Protein AF-A0A9E4D9Z9-F1 (afdb_monomer_lite)

Radius of gyration: 14.0 Å; chains: 1; bounding box: 27×26×38 Å

Sequence (64 aa):
ALSCDGCAEGIEATITRMASDPQYTPPIIYSRDERHRMVFRAEARLAAGTGLLPGQPVTLERPQ

Foldseek 3Di:
DKDFDPWDPPWDKAFPDKDPAFDDDQDPDDDPVCPPDRHIDTDIDTDPP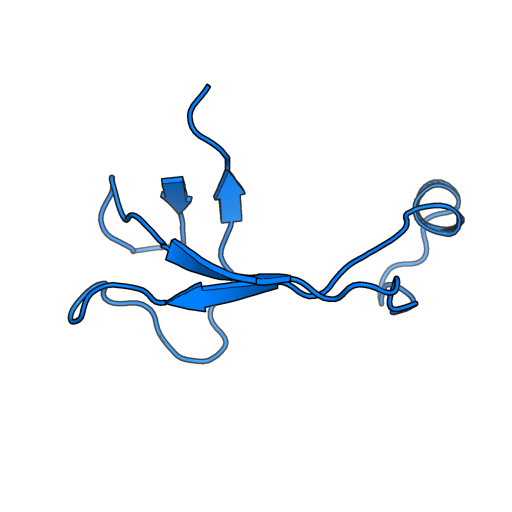RPDDPPGDMDDDDDD

Secondary structure (DSSP, 8-state):
-EE-TTPPTTB-EEEEEE-SS------SS--TTGGG-----EEEEE-TT--PPTT---EE----

Structure (mmCIF, N/CA/C/O backbone):
data_AF-A0A9E4D9Z9-F1
#
_entry.id   AF-A0A9E4D9Z9-F1
#
loop_
_atom_site.group_PDB
_atom_site.id
_atom_site.type_symbol
_atom_site.label_atom_id
_atom_site.label_alt_id
_atom_site.label_comp_id
_atom_site.label_asym_id
_atom_site.label_entity_id
_atom_site.label_seq_id
_atom_site.pdbx_PDB_ins_code
_atom_site.Cartn_x
_atom_site.Cartn_y
_atom_site.Cartn_z
_atom_site.occupancy
_atom_site.B_iso_or_equiv
_atom_site.auth_seq_id
_atom_site.auth_comp_id
_atom_site.auth_asym_id
_atom_site.auth_atom_id
_atom_site.pdbx_PDB_model_num
ATOM 1 N N . ALA A 1 1 ? -8.253 4.757 0.220 1.00 83.69 1 ALA A N 1
ATOM 2 C CA . ALA A 1 1 ? -8.842 3.659 0.996 1.00 83.69 1 ALA A CA 1
ATOM 3 C C . ALA A 1 1 ? -8.008 2.398 0.814 1.00 83.69 1 ALA A C 1
ATOM 5 O O . ALA A 1 1 ? -7.510 2.161 -0.286 1.00 83.69 1 ALA A O 1
ATOM 6 N N . LEU A 1 2 ? -7.832 1.632 1.889 1.00 88.44 2 LEU A N 1
ATOM 7 C CA . LEU A 1 2 ? -7.286 0.278 1.863 1.00 88.44 2 LEU A CA 1
ATOM 8 C C . LEU A 1 2 ? -8.435 -0.724 2.003 1.00 88.44 2 LEU A C 1
ATOM 10 O O . LEU A 1 2 ? -9.302 -0.542 2.857 1.00 88.44 2 LEU A O 1
ATOM 14 N N . SER A 1 3 ? -8.408 -1.786 1.203 1.00 88.38 3 SER A N 1
ATOM 15 C CA . SER A 1 3 ? -9.296 -2.941 1.343 1.00 88.38 3 SER A CA 1
ATOM 16 C C . SER A 1 3 ? -8.500 -4.247 1.366 1.00 88.38 3 SER A C 1
ATOM 18 O O . SER A 1 3 ? -7.444 -4.373 0.741 1.00 88.38 3 SER A O 1
ATOM 20 N N . CYS A 1 4 ? -8.991 -5.219 2.129 1.00 87.56 4 CYS A N 1
ATOM 21 C CA . CYS A 1 4 ? -8.454 -6.575 2.195 1.00 87.56 4 CYS A CA 1
ATOM 22 C C . CYS A 1 4 ? -9.510 -7.558 2.683 1.00 87.56 4 CYS A C 1
ATOM 24 O O . CYS A 1 4 ? -10.481 -7.170 3.336 1.00 87.56 4 CYS A O 1
ATOM 26 N N . ASP A 1 5 ? -9.298 -8.835 2.376 1.00 86.25 5 ASP A N 1
ATOM 27 C CA . ASP A 1 5 ? -10.222 -9.904 2.740 1.00 86.25 5 ASP A CA 1
ATOM 28 C C . ASP A 1 5 ? -10.333 -10.029 4.270 1.00 86.25 5 ASP A C 1
ATOM 30 O O . ASP A 1 5 ? -9.387 -10.429 4.946 1.00 86.25 5 ASP A O 1
ATOM 34 N N . GLY A 1 6 ? -11.497 -9.675 4.824 1.00 82.75 6 GLY A N 1
ATOM 35 C CA . GLY A 1 6 ? -11.779 -9.747 6.265 1.00 82.75 6 GLY A CA 1
ATOM 36 C C . GLY A 1 6 ? -11.347 -8.528 7.089 1.00 82.75 6 GLY A C 1
ATOM 37 O O . GLY A 1 6 ? -11.470 -8.551 8.312 1.00 82.75 6 GLY A O 1
ATOM 38 N N . CYS A 1 7 ? -10.862 -7.464 6.449 1.00 83.44 7 CYS A N 1
ATOM 39 C CA . CYS A 1 7 ? -10.518 -6.214 7.122 1.00 83.44 7 CYS A CA 1
ATOM 40 C C . CYS A 1 7 ? -11.745 -5.317 7.328 1.00 83.44 7 CYS A C 1
ATOM 42 O O . CYS A 1 7 ? -12.714 -5.390 6.574 1.00 83.44 7 CYS A O 1
ATOM 44 N N . ALA A 1 8 ? -11.691 -4.438 8.332 1.00 81.00 8 ALA A N 1
ATOM 45 C CA . ALA A 1 8 ? -12.716 -3.414 8.514 1.00 81.00 8 ALA A CA 1
ATOM 46 C C . ALA A 1 8 ? -12.755 -2.452 7.311 1.00 81.00 8 ALA A C 1
ATOM 48 O O . ALA A 1 8 ? -11.729 -2.168 6.692 1.00 81.00 8 ALA A O 1
ATOM 49 N N . GLU A 1 9 ? -13.937 -1.929 6.991 1.00 82.62 9 GLU A N 1
ATOM 50 C CA . GLU A 1 9 ? -14.072 -0.896 5.963 1.00 82.62 9 GLU A CA 1
ATOM 51 C C . GLU A 1 9 ? -13.510 0.450 6.442 1.00 82.62 9 GLU A C 1
ATOM 53 O O . GLU A 1 9 ? -13.403 0.718 7.640 1.00 82.62 9 GLU A O 1
ATOM 58 N N . GLY A 1 10 ? -13.151 1.317 5.492 1.00 84.00 10 GLY A N 1
ATOM 59 C CA . GLY A 1 10 ? -12.697 2.676 5.798 1.00 84.00 10 GLY A CA 1
ATOM 60 C C . GLY A 1 10 ? -11.278 2.764 6.365 1.00 84.00 10 GLY A C 1
ATOM 61 O O . GLY A 1 10 ? -10.926 3.776 6.963 1.00 84.00 10 GLY A O 1
ATOM 62 N N . ILE A 1 11 ? -10.443 1.735 6.180 1.00 87.50 11 ILE A N 1
ATOM 63 C CA . ILE A 1 11 ? -9.040 1.801 6.598 1.00 87.50 11 ILE A CA 1
ATOM 64 C C . ILE A 1 11 ? -8.297 2.825 5.736 1.00 87.50 11 ILE A C 1
ATOM 66 O O . ILE A 1 11 ? -8.250 2.741 4.502 1.00 87.50 11 ILE A O 1
ATOM 70 N N . GLU A 1 12 ? -7.666 3.778 6.410 1.00 88.19 12 GLU A N 1
ATOM 71 C CA . GLU A 1 12 ? -6.784 4.759 5.795 1.0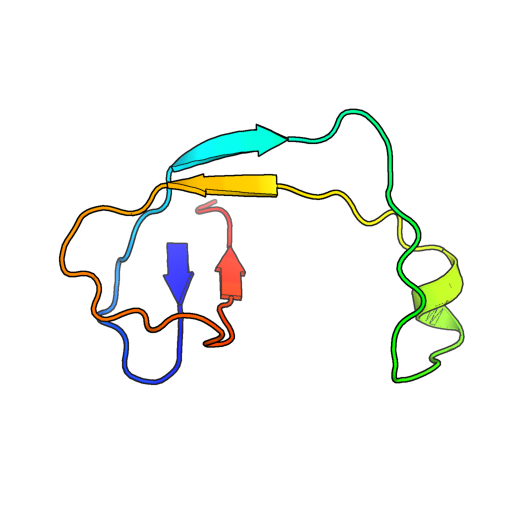0 88.19 12 GLU A CA 1
ATOM 72 C C . GLU A 1 12 ? -5.317 4.374 5.984 1.00 88.19 12 GLU A C 1
ATOM 74 O O . GLU A 1 12 ? -4.908 3.825 7.010 1.00 88.19 12 GLU A O 1
ATOM 79 N N . ALA A 1 13 ? -4.517 4.675 4.965 1.00 89.38 13 ALA A N 1
ATOM 80 C CA . ALA A 1 13 ? -3.084 4.449 4.962 1.00 89.38 13 ALA A CA 1
ATOM 81 C C . ALA A 1 13 ? -2.375 5.728 4.521 1.00 89.38 13 ALA A C 1
ATOM 83 O O . ALA A 1 13 ? -2.771 6.357 3.537 1.00 89.38 13 ALA A O 1
ATOM 84 N N . THR A 1 14 ? -1.292 6.075 5.210 1.00 91.19 14 THR A N 1
ATOM 85 C CA . THR A 1 14 ? -0.470 7.241 4.874 1.00 91.19 14 THR A CA 1
ATOM 86 C C . THR A 1 14 ? 0.802 6.779 4.190 1.00 91.19 14 THR A C 1
ATOM 88 O O . THR A 1 14 ? 1.589 6.037 4.778 1.00 91.19 14 THR A O 1
ATOM 91 N N . ILE A 1 15 ? 1.034 7.230 2.956 1.00 91.50 15 ILE A N 1
ATOM 92 C CA . ILE A 1 15 ? 2.283 6.953 2.240 1.00 91.50 15 ILE A CA 1
ATOM 93 C C . ILE A 1 15 ? 3.418 7.723 2.919 1.00 91.50 15 ILE A C 1
ATOM 95 O O . ILE A 1 15 ? 3.401 8.949 2.974 1.00 91.50 15 ILE A O 1
ATOM 99 N N . THR A 1 16 ? 4.418 7.004 3.423 1.00 95.00 16 THR A N 1
ATOM 100 C CA . THR A 1 16 ? 5.600 7.590 4.074 1.00 95.00 16 THR A CA 1
ATOM 101 C C . THR A 1 16 ? 6.782 7.716 3.125 1.00 95.00 16 THR A C 1
ATOM 103 O O . THR A 1 16 ? 7.678 8.524 3.356 1.00 95.00 16 THR A O 1
ATOM 106 N N . ARG A 1 17 ? 6.811 6.906 2.062 1.00 94.31 17 ARG A N 1
ATOM 107 C CA . ARG A 1 17 ? 7.873 6.927 1.055 1.00 94.31 17 ARG A CA 1
ATOM 108 C C . ARG A 1 17 ? 7.349 6.434 -0.286 1.00 94.31 17 ARG A C 1
ATOM 110 O O . ARG A 1 17 ? 6.660 5.419 -0.351 1.00 94.31 17 ARG A O 1
ATOM 117 N N . MET A 1 18 ? 7.764 7.108 -1.352 1.00 93.12 18 MET A N 1
ATOM 118 C CA . MET A 1 18 ? 7.683 6.595 -2.718 1.00 93.12 18 MET A CA 1
ATOM 119 C C . MET A 1 18 ? 9.090 6.473 -3.295 1.00 93.12 18 MET A C 1
ATOM 121 O O . MET A 1 18 ? 9.932 7.345 -3.074 1.00 93.12 18 MET A O 1
ATOM 125 N N . ALA A 1 19 ? 9.359 5.372 -3.992 1.00 92.69 19 ALA A N 1
ATOM 126 C CA . ALA A 1 19 ? 10.589 5.225 -4.758 1.00 92.69 19 ALA A CA 1
ATOM 127 C C . ALA A 1 19 ? 10.620 6.245 -5.909 1.00 92.69 19 ALA A C 1
ATOM 129 O O . ALA A 1 19 ? 9.618 6.430 -6.595 1.00 92.69 19 ALA A O 1
ATOM 130 N N . SER A 1 20 ? 11.772 6.885 -6.115 1.00 91.94 20 SER A N 1
ATOM 131 C CA . SER A 1 20 ? 12.033 7.785 -7.248 1.00 91.94 20 SER A CA 1
ATOM 132 C C . SER A 1 20 ? 12.151 7.037 -8.572 1.00 91.94 20 SER A C 1
ATOM 134 O O . SER A 1 20 ? 11.819 7.576 -9.622 1.00 91.94 20 SER A O 1
ATOM 136 N N . ASP A 1 21 ? 12.609 5.789 -8.502 1.00 90.12 21 ASP A N 1
ATOM 137 C CA . ASP A 1 21 ? 12.972 4.988 -9.660 1.00 90.12 21 ASP A CA 1
ATOM 138 C C . ASP A 1 21 ? 12.049 3.769 -9.797 1.00 90.12 21 ASP A C 1
ATOM 140 O O . ASP A 1 21 ? 11.679 3.147 -8.786 1.00 90.12 21 ASP A O 1
ATOM 144 N N . PRO A 1 22 ? 11.671 3.403 -11.036 1.00 88.38 22 PRO A N 1
ATOM 145 C CA . PRO A 1 22 ? 10.841 2.238 -11.285 1.00 88.38 22 PRO A CA 1
ATOM 146 C C . PRO A 1 22 ? 11.610 0.951 -10.971 1.00 88.38 22 PRO A C 1
ATOM 148 O O . PRO A 1 22 ? 12.787 0.799 -11.293 1.00 88.38 22 PRO A O 1
ATOM 151 N N . GLN A 1 23 ? 10.920 -0.008 -10.366 1.00 82.38 23 GLN A N 1
ATOM 152 C CA . GLN A 1 23 ? 11.418 -1.352 -10.105 1.00 82.38 23 GLN A CA 1
ATOM 153 C C . GLN A 1 23 ? 10.794 -2.316 -11.105 1.00 82.38 23 GLN A C 1
ATOM 155 O O . GLN A 1 23 ? 9.581 -2.522 -11.126 1.00 82.38 23 GLN A O 1
ATOM 160 N N . TYR A 1 24 ? 11.637 -2.939 -11.924 1.00 70.94 24 TYR A N 1
ATOM 161 C CA . TYR A 1 24 ? 11.199 -4.027 -12.782 1.00 70.94 24 TYR A CA 1
ATOM 162 C C . TYR A 1 24 ? 11.068 -5.301 -11.945 1.00 70.94 24 TYR A C 1
ATOM 164 O O . TYR A 1 24 ? 12.063 -5.912 -11.559 1.00 70.94 24 TYR A O 1
ATOM 172 N N . THR A 1 25 ? 9.831 -5.689 -11.648 1.00 67.81 25 THR A N 1
ATOM 173 C CA . THR A 1 25 ? 9.510 -6.997 -11.072 1.00 67.81 25 THR A CA 1
ATOM 174 C C . THR A 1 25 ? 8.726 -7.769 -12.128 1.00 67.81 25 THR A C 1
ATOM 176 O O . THR A 1 25 ? 7.555 -7.462 -12.347 1.00 67.81 25 THR A O 1
ATOM 179 N N . PRO A 1 26 ? 9.366 -8.703 -12.862 1.00 61.75 26 PRO A N 1
ATOM 180 C CA . PRO A 1 26 ? 8.655 -9.477 -13.864 1.00 61.75 26 PRO A CA 1
ATOM 181 C C . PRO A 1 26 ? 7.496 -10.211 -13.176 1.00 61.75 26 PRO A C 1
ATOM 183 O O . PRO A 1 26 ? 7.720 -10.867 -12.153 1.00 61.75 26 PRO A O 1
ATOM 186 N N . PRO A 1 27 ? 6.258 -10.079 -13.676 1.00 62.44 27 PRO A N 1
ATOM 187 C CA . PRO A 1 27 ? 5.121 -10.750 -13.071 1.00 62.44 27 PRO A CA 1
ATOM 188 C C . PRO A 1 27 ? 5.303 -12.269 -13.178 1.00 62.44 27 PRO A C 1
ATOM 190 O O . PRO A 1 27 ? 5.803 -12.779 -14.181 1.00 62.44 27 PRO A O 1
ATOM 193 N N . ILE A 1 28 ? 4.861 -13.007 -12.153 1.00 64.81 28 ILE A N 1
ATOM 194 C CA . ILE A 1 28 ? 4.851 -14.482 -12.180 1.00 64.81 28 ILE A CA 1
ATOM 195 C C . ILE A 1 28 ? 3.932 -14.992 -13.309 1.00 64.81 28 ILE A C 1
ATOM 197 O O . ILE A 1 28 ? 4.184 -16.047 -13.888 1.00 64.81 28 ILE A O 1
ATOM 201 N N . ILE A 1 29 ? 2.905 -14.212 -13.671 1.00 62.34 29 ILE A N 1
ATOM 202 C CA . ILE A 1 29 ? 2.063 -14.440 -14.848 1.00 62.34 29 ILE A CA 1
ATOM 203 C C . ILE A 1 29 ? 2.516 -13.492 -15.961 1.00 62.34 29 ILE A C 1
ATOM 205 O O . ILE A 1 29 ? 2.329 -12.282 -15.878 1.00 62.34 29 ILE A O 1
ATOM 209 N N . TYR A 1 30 ? 3.093 -14.044 -17.025 1.00 50.19 30 TYR A N 1
ATOM 210 C CA . TYR A 1 30 ? 3.459 -13.272 -18.208 1.00 50.19 30 TYR A CA 1
ATOM 211 C C . TYR A 1 30 ? 2.208 -12.900 -19.013 1.00 50.19 30 TYR A C 1
ATOM 213 O O . TYR A 1 30 ? 1.629 -13.743 -19.697 1.00 50.19 30 TYR A O 1
ATOM 221 N N . SER A 1 31 ? 1.826 -11.624 -18.999 1.00 61.50 31 SER A N 1
ATOM 222 C CA . SER A 1 31 ? 0.957 -11.037 -20.021 1.00 61.50 31 SER A CA 1
ATOM 223 C C . SER A 1 31 ? 1.795 -10.109 -20.911 1.00 61.50 31 SER A C 1
ATOM 225 O O . SER A 1 31 ? 2.694 -9.409 -20.441 1.00 61.50 31 SER A O 1
ATOM 227 N N . ARG A 1 32 ? 1.551 -10.101 -22.232 1.00 61.62 32 ARG A N 1
ATOM 228 C CA . ARG A 1 32 ? 2.269 -9.192 -23.156 1.00 61.62 32 ARG A CA 1
ATOM 229 C C . ARG A 1 32 ? 1.999 -7.717 -22.841 1.00 61.62 32 ARG A C 1
ATOM 231 O O . ARG A 1 32 ? 2.805 -6.875 -23.238 1.00 61.62 32 ARG A O 1
ATOM 238 N N . ASP A 1 33 ? 0.891 -7.418 -22.172 1.00 64.69 33 ASP A N 1
ATOM 239 C CA . ASP A 1 33 ? 0.475 -6.066 -21.800 1.00 64.69 33 ASP A CA 1
ATOM 240 C C . ASP A 1 33 ? 1.288 -5.528 -20.608 1.00 64.69 33 ASP A C 1
ATOM 242 O O . ASP A 1 33 ? 1.715 -4.374 -20.609 1.00 64.69 33 ASP A O 1
ATOM 246 N N . GLU A 1 34 ? 1.655 -6.400 -19.661 1.00 63.09 34 GLU A N 1
ATOM 247 C CA . GLU A 1 34 ? 2.424 -6.028 -18.464 1.00 63.09 34 GLU A CA 1
ATOM 248 C C . GLU A 1 34 ? 3.850 -5.526 -18.755 1.00 63.09 34 GLU A C 1
ATOM 250 O O . GLU A 1 34 ? 4.447 -4.859 -17.911 1.00 63.09 34 GLU A O 1
ATOM 255 N N . ARG A 1 35 ? 4.413 -5.815 -19.941 1.00 59.44 35 ARG A N 1
ATOM 256 C CA . ARG A 1 35 ? 5.832 -5.556 -20.266 1.00 59.44 35 ARG A CA 1
ATOM 257 C C . ARG A 1 35 ? 6.255 -4.086 -20.165 1.00 59.44 35 ARG A C 1
ATOM 259 O O . ARG A 1 35 ? 7.443 -3.810 -20.046 1.00 59.44 35 ARG A O 1
ATOM 266 N N . HIS A 1 36 ? 5.296 -3.164 -20.248 1.00 60.12 36 HIS A N 1
ATOM 267 C CA . HIS A 1 36 ? 5.539 -1.718 -20.307 1.00 60.12 36 HIS A CA 1
ATOM 268 C C . HIS A 1 36 ? 5.120 -0.966 -19.045 1.00 60.12 36 HIS A C 1
ATOM 270 O O . HIS A 1 36 ? 5.191 0.263 -19.012 1.00 60.12 36 HIS A O 1
ATOM 276 N N . ARG A 1 37 ? 4.659 -1.665 -18.002 1.00 68.44 37 ARG A N 1
ATOM 277 C CA . ARG A 1 37 ? 4.187 -0.998 -16.788 1.00 68.44 37 ARG A CA 1
ATOM 278 C C . ARG A 1 37 ? 5.378 -0.637 -15.906 1.00 68.44 37 ARG A C 1
ATOM 280 O O . ARG A 1 37 ? 6.084 -1.502 -15.400 1.00 68.44 37 ARG A O 1
ATOM 287 N N . MET A 1 38 ? 5.592 0.661 -15.713 1.00 77.88 38 MET A N 1
ATOM 288 C CA . MET A 1 38 ? 6.510 1.160 -14.694 1.00 77.88 38 MET A CA 1
ATOM 289 C C . MET A 1 38 ? 5.891 0.901 -13.318 1.00 77.88 38 MET A C 1
ATOM 291 O O . MET A 1 38 ? 4.875 1.502 -12.968 1.00 77.88 38 MET A O 1
ATOM 295 N N . VAL A 1 39 ? 6.480 -0.016 -12.554 1.00 85.50 39 VAL A N 1
ATOM 296 C CA . VAL A 1 39 ? 6.053 -0.3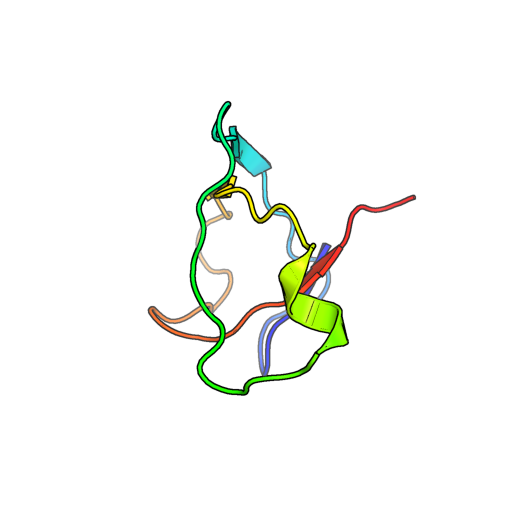26 -11.185 1.00 85.50 39 VAL A CA 1
ATOM 297 C C . VAL A 1 39 ? 6.970 0.405 -10.213 1.00 85.50 39 VAL A C 1
ATOM 299 O O . VAL A 1 39 ? 8.186 0.388 -10.372 1.00 85.50 39 VAL A O 1
ATOM 302 N N . PHE A 1 40 ? 6.403 1.044 -9.193 1.00 87.81 40 PHE A N 1
ATOM 303 C CA . PHE A 1 40 ? 7.155 1.755 -8.160 1.00 87.81 40 PHE A CA 1
ATOM 304 C C . PHE A 1 40 ? 6.799 1.186 -6.791 1.00 87.81 40 PHE A C 1
ATOM 306 O O . PHE A 1 40 ? 5.638 0.876 -6.523 1.00 87.81 40 PHE A O 1
ATOM 313 N N . ARG A 1 41 ? 7.788 1.072 -5.899 1.00 90.62 41 ARG A N 1
ATOM 314 C CA . ARG A 1 41 ? 7.524 0.714 -4.502 1.00 90.62 41 ARG A CA 1
ATOM 315 C C . ARG A 1 41 ? 7.026 1.939 -3.745 1.00 90.62 41 ARG A C 1
ATOM 317 O O . ARG A 1 41 ? 7.712 2.961 -3.705 1.00 90.62 41 ARG A O 1
ATOM 324 N N . ALA A 1 42 ? 5.878 1.796 -3.098 1.00 91.19 42 ALA A N 1
ATOM 325 C CA . ALA A 1 42 ? 5.397 2.715 -2.081 1.00 91.19 42 ALA A CA 1
ATOM 326 C C . ALA A 1 42 ? 5.425 2.014 -0.721 1.00 91.19 42 ALA A C 1
ATOM 328 O O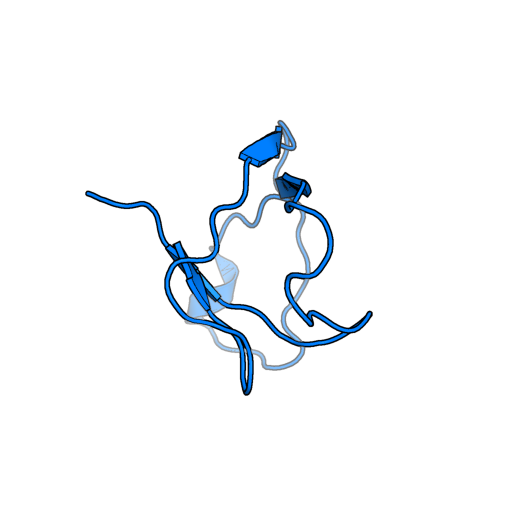 . ALA A 1 42 ? 5.122 0.827 -0.616 1.00 91.19 42 ALA A O 1
ATOM 329 N N . GLU A 1 43 ? 5.797 2.752 0.315 1.00 93.19 43 GLU A N 1
ATOM 330 C CA . GLU A 1 43 ? 5.728 2.299 1.700 1.00 93.19 43 GLU A CA 1
ATOM 331 C C . GLU A 1 43 ? 4.681 3.157 2.400 1.00 93.19 43 GLU A C 1
ATOM 333 O O . GLU A 1 43 ? 4.728 4.391 2.334 1.00 93.19 43 GLU A O 1
ATOM 338 N N . ALA A 1 44 ? 3.717 2.501 3.036 1.00 92.44 44 ALA A N 1
ATOM 339 C CA . ALA A 1 44 ? 2.621 3.153 3.728 1.00 92.44 44 ALA A CA 1
ATOM 340 C C . ALA A 1 44 ? 2.537 2.668 5.172 1.00 92.44 44 ALA A C 1
ATOM 342 O O . ALA A 1 44 ? 2.856 1.519 5.485 1.00 92.44 44 ALA A O 1
ATOM 343 N N . ARG A 1 45 ? 2.097 3.563 6.052 1.00 91.19 45 ARG A N 1
ATOM 344 C CA . ARG A 1 45 ? 1.849 3.280 7.460 1.00 91.19 45 ARG A CA 1
ATOM 345 C C . ARG A 1 45 ? 0.348 3.267 7.713 1.00 91.19 45 ARG A C 1
ATOM 347 O O . ARG A 1 45 ? -0.379 4.125 7.216 1.00 91.19 45 ARG A O 1
ATOM 354 N N . LEU A 1 46 ? -0.084 2.287 8.493 1.00 88.88 46 LEU A N 1
ATOM 355 C CA . LEU A 1 46 ? -1.467 2.077 8.906 1.00 88.88 46 LEU A CA 1
ATOM 356 C C . LEU A 1 46 ? -1.597 2.390 10.397 1.00 88.88 46 LEU A C 1
ATOM 358 O O . LEU A 1 46 ? -0.621 2.268 11.145 1.00 88.88 46 LEU A O 1
ATOM 362 N N . ALA A 1 47 ? -2.797 2.774 10.830 1.00 85.06 47 ALA A N 1
ATOM 363 C CA . ALA A 1 47 ? -3.113 2.840 12.252 1.00 85.06 47 ALA A CA 1
ATOM 364 C C . ALA A 1 47 ? -3.006 1.444 12.899 1.00 85.06 47 ALA A C 1
ATOM 366 O O . ALA A 1 47 ? -3.092 0.416 12.226 1.00 85.06 47 ALA A O 1
ATOM 367 N N . ALA A 1 48 ? -2.797 1.396 14.215 1.00 80.44 48 ALA A N 1
ATOM 368 C CA . ALA A 1 48 ? -2.781 0.130 14.941 1.00 80.44 48 ALA A CA 1
ATOM 369 C C . ALA A 1 48 ? -4.179 -0.517 14.949 1.00 80.44 48 ALA A C 1
ATOM 371 O O . ALA A 1 48 ? -5.189 0.181 14.957 1.00 80.44 48 ALA A O 1
ATOM 372 N N . GLY A 1 49 ? -4.232 -1.852 14.993 1.00 79.50 49 GLY A N 1
ATOM 373 C CA . GLY A 1 49 ? -5.489 -2.587 15.172 1.00 79.50 49 GLY A CA 1
ATOM 374 C C . GLY A 1 49 ? -6.357 -2.735 13.918 1.00 79.50 49 GLY A C 1
ATOM 375 O O . GLY A 1 49 ? -7.525 -3.079 14.043 1.00 79.50 49 GLY A O 1
ATOM 376 N N . THR A 1 50 ? -5.810 -2.536 12.716 1.00 80.62 50 THR A N 1
ATOM 377 C CA . THR A 1 50 ? -6.540 -2.716 11.44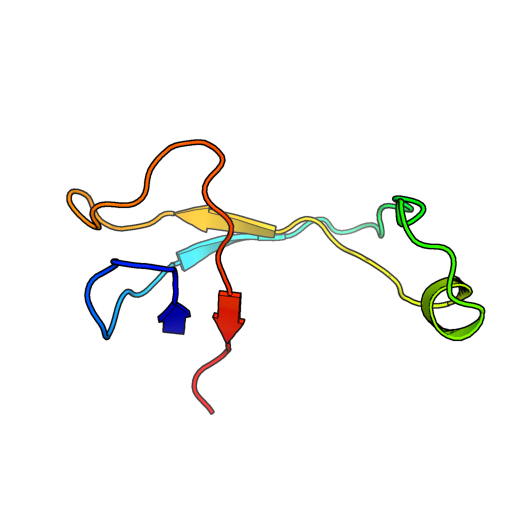2 1.00 80.62 50 THR A CA 1
ATOM 378 C C . THR A 1 50 ? -6.877 -4.172 11.104 1.00 80.62 50 THR A C 1
ATOM 380 O O . THR A 1 50 ? -7.565 -4.424 10.121 1.00 80.62 50 THR A O 1
ATOM 383 N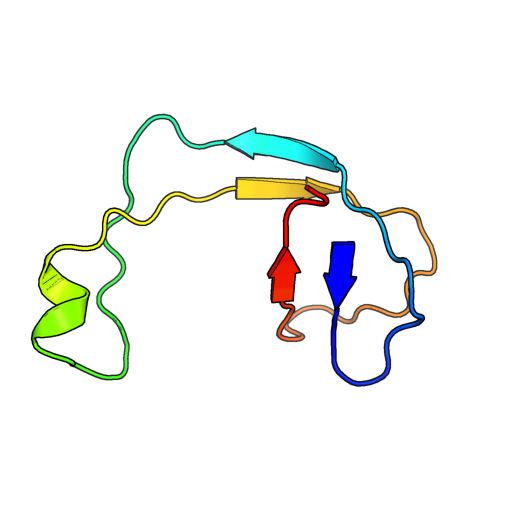 N . GLY A 1 51 ? -6.378 -5.136 11.887 1.00 82.56 51 GLY A N 1
ATOM 384 C CA . GLY A 1 51 ? -6.592 -6.568 11.656 1.00 82.56 51 GLY A CA 1
ATOM 385 C C . GLY A 1 51 ? -5.773 -7.155 10.501 1.00 82.56 51 GLY A C 1
ATOM 386 O O . GLY A 1 51 ? -5.897 -8.343 10.227 1.00 82.56 51 GLY A O 1
ATOM 387 N N . LEU A 1 52 ? -4.920 -6.353 9.852 1.00 86.00 52 LEU A N 1
ATOM 388 C CA . LEU A 1 52 ? -4.093 -6.799 8.735 1.00 86.00 52 LEU A CA 1
ATOM 389 C C . LEU A 1 52 ? -2.968 -7.729 9.209 1.00 86.00 52 LEU A C 1
ATOM 391 O O . LEU A 1 52 ? -2.183 -7.369 10.094 1.00 86.00 52 LEU A O 1
ATOM 395 N N . LEU A 1 53 ? -2.854 -8.898 8.582 1.00 86.62 53 LEU A N 1
ATOM 396 C CA . LEU A 1 53 ? -1.801 -9.868 8.877 1.00 86.62 53 LEU A CA 1
ATOM 397 C C . LEU A 1 53 ? -0.583 -9.691 7.952 1.00 86.62 53 LEU A C 1
ATOM 399 O O . LEU A 1 53 ? -0.735 -9.327 6.781 1.00 86.62 53 LEU A O 1
ATOM 403 N N . PRO A 1 54 ? 0.643 -9.987 8.425 1.00 87.81 54 PRO A N 1
ATOM 404 C CA . PRO A 1 54 ? 1.818 -10.007 7.560 1.00 87.81 54 PRO A CA 1
ATOM 405 C C . PRO A 1 54 ? 1.637 -10.957 6.367 1.00 87.81 54 PRO A C 1
ATOM 407 O O . PRO A 1 54 ? 1.282 -12.120 6.540 1.00 87.81 54 PRO A O 1
ATOM 410 N N . GLY A 1 55 ? 1.908 -10.463 5.156 1.00 88.31 55 GLY A N 1
ATOM 411 C CA . GLY A 1 55 ? 1.783 -11.232 3.910 1.00 88.31 55 GLY A CA 1
ATOM 412 C C . GLY A 1 55 ? 0.372 -11.279 3.315 1.00 88.31 55 GLY A C 1
ATOM 413 O O . GLY A 1 55 ? 0.202 -11.837 2.233 1.00 88.31 55 GLY A O 1
ATOM 414 N N . GLN A 1 56 ? -0.625 -10.681 3.972 1.00 88.19 56 GLN A N 1
ATOM 415 C CA . GLN A 1 56 ? -1.981 -10.602 3.441 1.00 88.19 56 GLN A CA 1
ATOM 416 C C . GLN A 1 56 ? -2.041 -9.664 2.220 1.00 88.19 56 GLN A C 1
ATOM 418 O O . GLN A 1 56 ? -1.566 -8.527 2.305 1.00 88.19 56 GLN A O 1
ATOM 423 N N . PRO A 1 57 ? -2.621 -10.105 1.088 1.00 89.94 57 PRO A N 1
ATOM 424 C CA . PRO A 1 57 ? -2.866 -9.234 -0.054 1.00 89.94 57 PRO A CA 1
ATOM 425 C C . PRO A 1 57 ? -3.813 -8.086 0.307 1.00 89.94 57 PRO A C 1
ATOM 427 O O . PRO A 1 57 ? -4.801 -8.276 1.015 1.00 89.94 57 PRO A O 1
ATOM 430 N N . VAL A 1 58 ? -3.520 -6.894 -0.210 1.00 89.81 58 VAL A N 1
ATOM 431 C CA . VAL A 1 58 ? -4.328 -5.687 -0.002 1.00 89.81 58 VAL A CA 1
ATOM 432 C C . VAL A 1 58 ? -4.531 -4.957 -1.321 1.00 89.81 58 VAL A C 1
ATOM 434 O O . VAL A 1 58 ? -3.671 -5.005 -2.203 1.00 89.81 58 VAL A O 1
ATOM 437 N N . THR A 1 59 ? -5.638 -4.233 -1.427 1.00 89.38 59 THR A N 1
ATOM 438 C CA . THR A 1 59 ? -5.901 -3.286 -2.511 1.00 89.38 59 THR A CA 1
ATOM 439 C C . THR A 1 59 ? -5.887 -1.867 -1.954 1.00 89.38 59 THR A C 1
ATOM 441 O O . THR A 1 59 ? -6.351 -1.605 -0.844 1.00 89.38 59 THR A O 1
ATOM 444 N N . LEU A 1 60 ? -5.308 -0.944 -2.719 1.00 88.62 60 LEU A N 1
ATOM 445 C CA . LEU A 1 60 ? -5.167 0.462 -2.357 1.00 88.62 60 LEU A CA 1
ATOM 446 C C . LEU A 1 60 ? -5.737 1.334 -3.471 1.00 88.62 60 LEU A C 1
ATOM 448 O O . LEU A 1 60 ? -5.304 1.244 -4.618 1.00 88.62 60 LEU A O 1
ATOM 452 N N . GLU A 1 61 ? -6.647 2.230 -3.108 1.00 87.94 61 GLU A N 1
ATOM 453 C CA . GLU A 1 61 ? -7.252 3.194 -4.027 1.00 87.94 61 GLU A CA 1
ATOM 454 C C . GLU A 1 61 ? -7.123 4.615 -3.474 1.00 87.94 61 GLU A C 1
ATOM 456 O O . GLU A 1 61 ? -7.243 4.841 -2.264 1.00 87.94 61 GLU A O 1
ATOM 461 N N . ARG A 1 62 ? -6.882 5.603 -4.343 1.00 82.69 62 ARG A N 1
ATOM 462 C CA . ARG A 1 62 ? -6.958 7.010 -3.928 1.00 82.69 62 ARG A CA 1
ATOM 463 C C . ARG A 1 62 ? -8.428 7.426 -3.848 1.00 82.69 62 ARG A C 1
ATOM 465 O O . ARG A 1 62 ? -9.133 7.218 -4.834 1.00 82.69 62 ARG A O 1
ATOM 472 N N . PRO A 1 63 ? -8.880 8.027 -2.731 1.00 70.94 63 PRO A N 1
ATOM 473 C CA . PRO A 1 63 ? -10.154 8.732 -2.740 1.00 70.94 63 PRO A CA 1
ATOM 474 C C . PRO A 1 63 ? -10.060 9.858 -3.778 1.00 70.94 63 PRO A C 1
ATOM 476 O O . PRO A 1 63 ? -9.018 10.515 -3.877 1.00 70.94 63 PRO A O 1
ATOM 479 N N . GLN A 1 64 ? -11.094 9.979 -4.609 1.00 63.75 64 GLN A N 1
ATOM 480 C CA . GLN A 1 64 ? -11.177 10.997 -5.657 1.00 63.75 64 GLN A CA 1
ATOM 481 C C . GLN A 1 64 ? -11.588 12.345 -5.076 1.00 63.75 64 GLN A C 1
ATOM 483 O O . GLN A 1 64 ? -12.384 12.337 -4.111 1.00 63.75 64 GLN A O 1
#

pLDDT: mean 81.4, std 11.27, range [50.19, 95.0]